Protein AF-A0A377PXT1-F1 (afdb_monomer)

Structure (mmCIF, N/CA/C/O backbone):
data_AF-A0A377PXT1-F1
#
_entry.id   AF-A0A377PXT1-F1
#
loop_
_atom_site.group_PDB
_atom_site.id
_atom_site.type_symbol
_atom_site.label_atom_id
_atom_site.label_alt_id
_atom_site.label_comp_id
_atom_site.label_asym_id
_atom_site.label_entity_id
_atom_site.label_seq_id
_atom_site.pdbx_PDB_ins_code
_atom_site.Cartn_x
_atom_site.Cartn_y
_atom_site.Cartn_z
_atom_site.occupancy
_atom_site.B_iso_or_equiv
_atom_site.auth_seq_id
_atom_site.auth_comp_id
_atom_site.auth_asym_id
_atom_site.auth_atom_id
_atom_site.pdbx_PDB_model_num
ATOM 1 N N . MET A 1 1 ? 3.440 -8.526 24.286 1.00 49.00 1 MET A N 1
ATOM 2 C CA . MET A 1 1 ? 3.183 -7.094 24.022 1.00 49.00 1 MET A CA 1
ATOM 3 C C . MET A 1 1 ? 2.363 -7.006 22.738 1.00 49.00 1 MET A C 1
ATOM 5 O O . MET A 1 1 ? 2.806 -7.549 21.732 1.00 49.00 1 MET A O 1
ATOM 9 N N . LEU A 1 2 ? 1.144 -6.459 22.781 1.00 59.31 2 LEU A N 1
ATOM 10 C CA . LEU A 1 2 ? 0.340 -6.243 21.569 1.00 59.31 2 LEU A CA 1
ATOM 11 C C . LEU A 1 2 ? 1.022 -5.151 20.738 1.00 59.31 2 LEU A C 1
ATOM 13 O O . LEU A 1 2 ? 1.332 -4.090 21.278 1.00 59.31 2 LEU A O 1
ATOM 17 N N . LYS A 1 3 ? 1.301 -5.416 19.458 1.00 87.19 3 LYS A N 1
ATOM 18 C CA . LYS A 1 3 ? 1.855 -4.395 18.560 1.00 87.19 3 LYS A CA 1
ATOM 19 C C . LYS A 1 3 ? 0.705 -3.499 18.110 1.00 87.19 3 LYS A C 1
ATOM 21 O O . LYS A 1 3 ? -0.320 -4.009 17.672 1.00 87.19 3 LYS A O 1
ATOM 26 N N . ALA A 1 4 ? 0.864 -2.188 18.228 1.00 91.62 4 ALA A N 1
ATOM 27 C CA . ALA A 1 4 ? -0.113 -1.213 17.761 1.00 91.62 4 ALA A CA 1
ATOM 28 C C . ALA A 1 4 ? 0.539 -0.303 16.720 1.00 91.62 4 ALA A C 1
ATOM 30 O O . ALA A 1 4 ? 1.703 0.066 16.864 1.00 91.62 4 ALA A O 1
ATOM 31 N N . ILE A 1 5 ? -0.207 0.041 15.677 1.00 94.00 5 ILE A N 1
ATOM 32 C CA . ILE A 1 5 ? 0.219 0.952 14.613 1.00 94.00 5 ILE A CA 1
ATOM 33 C C . ILE A 1 5 ? -0.887 1.975 14.371 1.00 94.00 5 ILE A C 1
ATOM 35 O O . ILE A 1 5 ? -2.069 1.624 14.416 1.00 94.00 5 ILE A O 1
ATOM 39 N N . LYS A 1 6 ? -0.539 3.241 14.134 1.00 94.44 6 LYS A N 1
ATOM 40 C CA . LYS A 1 6 ? -1.544 4.216 13.703 1.00 94.44 6 LYS A CA 1
ATOM 41 C C . LYS A 1 6 ? -1.882 3.992 12.238 1.00 94.44 6 LYS A C 1
ATOM 43 O O . LYS A 1 6 ? -1.012 3.647 11.438 1.00 94.44 6 LYS A O 1
ATOM 48 N N . LEU A 1 7 ? -3.134 4.234 11.859 1.00 93.56 7 LEU A N 1
ATOM 49 C CA . LEU A 1 7 ? -3.528 4.083 10.455 1.00 93.56 7 LEU A CA 1
ATOM 50 C C . LEU A 1 7 ? -2.791 5.056 9.531 1.00 93.56 7 LEU A C 1
ATOM 52 O O . LEU A 1 7 ? -2.510 4.687 8.395 1.00 93.56 7 LEU A O 1
ATOM 56 N N . ILE A 1 8 ? -2.429 6.253 10.011 1.00 94.50 8 ILE A N 1
ATOM 57 C CA . ILE A 1 8 ? -1.618 7.194 9.225 1.00 94.50 8 ILE A CA 1
ATOM 58 C C . ILE A 1 8 ? -0.243 6.611 8.868 1.00 94.50 8 ILE A C 1
ATOM 60 O O . ILE A 1 8 ? 0.172 6.707 7.717 1.00 94.50 8 ILE A O 1
ATOM 64 N N . ASP A 1 9 ? 0.422 5.939 9.809 1.00 93.62 9 ASP A N 1
ATOM 65 C CA . ASP A 1 9 ? 1.754 5.366 9.590 1.00 93.62 9 ASP A CA 1
ATOM 66 C C . ASP A 1 9 ? 1.678 4.202 8.596 1.00 93.62 9 ASP A C 1
ATOM 68 O O . ASP A 1 9 ? 2.504 4.078 7.694 1.00 93.62 9 ASP A O 1
ATOM 72 N N . LEU A 1 10 ? 0.630 3.381 8.707 1.00 91.62 10 LEU A N 1
ATOM 73 C CA . LEU A 1 10 ? 0.367 2.306 7.755 1.00 91.62 10 LEU A CA 1
ATOM 74 C C . LEU A 1 10 ? 0.039 2.851 6.353 1.00 91.62 10 LEU A C 1
ATOM 76 O O . LEU A 1 10 ? 0.497 2.290 5.359 1.00 91.62 10 LEU A O 1
ATOM 80 N N . ASN A 1 11 ? -0.712 3.953 6.258 1.00 92.38 11 ASN A N 1
ATOM 81 C CA . ASN A 1 11 ? -0.999 4.629 4.991 1.00 92.38 11 ASN A CA 1
ATOM 82 C C . ASN A 1 11 ? 0.287 5.146 4.325 1.00 92.38 11 ASN A C 1
ATOM 84 O O . ASN A 1 11 ? 0.524 4.885 3.143 1.00 92.38 11 ASN A O 1
ATOM 88 N N . LEU A 1 12 ? 1.152 5.808 5.098 1.00 92.19 12 LEU A N 1
ATOM 89 C CA . LEU A 1 12 ? 2.453 6.283 4.623 1.00 92.19 12 LEU A CA 1
ATOM 90 C C . LEU A 1 12 ? 3.331 5.127 4.135 1.00 92.19 12 LEU A C 1
ATOM 92 O O . LEU A 1 12 ? 3.841 5.191 3.019 1.00 92.19 12 LEU A O 1
ATOM 96 N N . PHE A 1 13 ? 3.419 4.039 4.901 1.00 91.19 13 PHE A N 1
ATOM 97 C CA . PHE A 1 13 ? 4.193 2.858 4.517 1.00 91.19 13 PHE A CA 1
ATOM 98 C C . PHE A 1 13 ? 3.728 2.246 3.184 1.00 91.19 13 PHE A C 1
ATOM 100 O O . PHE A 1 13 ? 4.545 1.911 2.320 1.00 91.19 13 PHE A O 1
ATOM 107 N N . ILE A 1 14 ? 2.412 2.114 2.985 1.00 90.62 14 ILE A N 1
ATOM 108 C CA . ILE A 1 14 ? 1.850 1.596 1.729 1.00 90.62 14 ILE A CA 1
ATOM 109 C C . ILE A 1 14 ? 2.159 2.539 0.558 1.00 90.62 14 ILE A C 1
ATOM 111 O O . ILE A 1 14 ? 2.536 2.074 -0.521 1.00 90.62 14 ILE A O 1
ATOM 115 N N . LYS A 1 15 ? 2.058 3.855 0.771 1.00 90.69 15 LYS A N 1
ATOM 116 C CA . LYS A 1 15 ? 2.390 4.868 -0.240 1.00 90.69 15 LYS A CA 1
ATOM 117 C C . LYS A 1 15 ? 3.872 4.835 -0.625 1.00 90.69 15 LYS A C 1
ATOM 119 O O . LYS A 1 15 ? 4.195 4.864 -1.810 1.00 90.69 15 LYS A O 1
ATOM 124 N N . GLU A 1 16 ? 4.773 4.746 0.348 1.00 90.75 16 GLU A N 1
ATOM 125 C CA . GLU A 1 16 ? 6.214 4.625 0.095 1.00 90.75 16 GLU A CA 1
ATOM 126 C C . GLU A 1 16 ? 6.547 3.341 -0.669 1.00 90.75 16 GLU A C 1
ATOM 128 O O . GLU A 1 16 ? 7.292 3.377 -1.651 1.00 90.75 16 GLU A O 1
ATOM 133 N N . SER A 1 17 ? 5.932 2.222 -0.281 1.00 88.69 17 SER A N 1
ATOM 134 C CA . SER A 1 17 ? 6.099 0.933 -0.961 1.00 88.69 17 SER A CA 1
ATOM 135 C C . SER A 1 17 ? 5.661 0.993 -2.429 1.00 88.69 17 SER A C 1
ATOM 137 O O . SER A 1 17 ? 6.331 0.428 -3.299 1.00 88.69 17 SER A O 1
ATOM 139 N N . GLN A 1 18 ? 4.569 1.710 -2.725 1.00 90.25 18 GLN A N 1
ATOM 140 C CA . GLN A 1 18 ? 4.126 1.970 -4.097 1.00 90.25 18 GLN A CA 1
ATOM 141 C C . GLN A 1 18 ? 5.185 2.756 -4.885 1.00 90.25 18 GLN A C 1
ATOM 143 O O . GLN A 1 18 ? 5.609 2.295 -5.943 1.00 90.25 18 GLN A O 1
ATOM 148 N N . ILE A 1 19 ? 5.663 3.888 -4.353 1.00 90.12 19 ILE A N 1
ATOM 149 C CA . ILE A 1 19 ? 6.662 4.744 -5.022 1.00 90.12 19 ILE A CA 1
ATOM 150 C C . ILE A 1 19 ? 7.947 3.961 -5.320 1.00 90.12 19 ILE A C 1
ATOM 152 O O . ILE A 1 19 ? 8.524 4.082 -6.402 1.00 90.12 19 ILE A O 1
ATOM 156 N N . ILE A 1 20 ? 8.412 3.151 -4.366 1.00 90.56 20 ILE A N 1
ATOM 157 C CA . ILE A 1 20 ? 9.607 2.317 -4.543 1.00 90.56 20 ILE A CA 1
ATOM 158 C C . ILE A 1 20 ? 9.382 1.289 -5.656 1.00 90.56 20 ILE A C 1
ATOM 160 O O . ILE A 1 20 ? 10.236 1.136 -6.530 1.00 90.56 20 ILE A O 1
ATOM 164 N N . SER A 1 21 ? 8.229 0.620 -5.651 1.00 89.31 21 SER A N 1
ATOM 165 C CA . SER A 1 21 ? 7.892 -0.390 -6.658 1.00 89.31 21 SER A CA 1
ATOM 166 C C . SER A 1 21 ? 7.825 0.213 -8.064 1.00 89.31 21 SER A C 1
ATOM 168 O O . SER A 1 21 ? 8.388 -0.356 -8.998 1.00 89.31 21 SER A O 1
ATOM 170 N N . GLU A 1 22 ? 7.199 1.384 -8.212 1.00 90.69 22 GLU A N 1
ATOM 171 C CA . GLU A 1 22 ? 7.097 2.096 -9.492 1.00 90.69 22 GLU A CA 1
ATOM 172 C C . GLU A 1 22 ? 8.484 2.488 -10.016 1.00 90.69 22 GLU A C 1
ATOM 174 O O . GLU A 1 22 ? 8.800 2.227 -11.175 1.00 90.69 22 GLU A O 1
ATOM 179 N N . ARG A 1 23 ? 9.369 3.000 -9.150 1.00 90.44 23 ARG A N 1
ATOM 180 C CA . ARG A 1 23 ? 10.756 3.333 -9.527 1.00 90.44 23 ARG A CA 1
ATOM 181 C C . ARG A 1 23 ? 11.559 2.120 -9.991 1.00 90.44 23 ARG A C 1
ATOM 183 O O . ARG A 1 23 ? 12.326 2.224 -10.950 1.00 90.44 23 ARG A O 1
ATOM 190 N N . ILE A 1 24 ? 11.426 0.987 -9.302 1.00 90.88 24 ILE A N 1
ATOM 191 C CA . ILE A 1 24 ? 12.118 -0.255 -9.676 1.00 90.88 24 ILE A CA 1
ATOM 192 C C . ILE A 1 24 ? 11.632 -0.727 -11.047 1.00 90.88 24 ILE A C 1
ATOM 194 O O . ILE A 1 24 ? 12.445 -1.081 -11.905 1.00 90.88 24 ILE A O 1
ATOM 198 N N . LEU A 1 25 ? 10.318 -0.696 -11.262 1.00 89.69 25 LEU A N 1
ATOM 199 C CA . LEU A 1 25 ? 9.710 -1.127 -12.511 1.00 89.69 25 LEU A CA 1
ATOM 200 C C . LEU A 1 25 ? 10.118 -0.223 -13.683 1.00 89.69 25 LEU A C 1
ATOM 202 O O . LEU A 1 25 ? 10.541 -0.732 -14.721 1.00 89.69 25 LEU A O 1
ATOM 206 N N . ASP A 1 26 ? 10.086 1.097 -13.499 1.00 88.75 26 ASP A N 1
ATOM 207 C CA . ASP A 1 26 ? 10.532 2.066 -14.505 1.00 88.75 26 ASP A CA 1
ATOM 208 C C . ASP A 1 26 ? 11.993 1.847 -14.901 1.00 88.75 26 ASP A C 1
ATOM 210 O O . ASP A 1 26 ? 12.337 1.858 -16.087 1.00 88.75 26 ASP A O 1
ATOM 214 N N . LYS A 1 27 ? 12.869 1.599 -13.921 1.00 89.88 27 LYS A N 1
ATOM 215 C CA . LYS A 1 27 ? 14.280 1.311 -14.194 1.00 89.88 27 LYS A CA 1
ATOM 216 C C . LYS A 1 27 ? 14.433 0.039 -15.033 1.00 89.88 27 LYS A C 1
ATOM 218 O O . LYS A 1 27 ? 15.097 0.073 -16.072 1.00 89.88 27 LYS A O 1
ATOM 223 N N . ALA A 1 28 ? 13.786 -1.051 -14.622 1.00 88.38 28 ALA A N 1
ATOM 224 C CA . ALA A 1 28 ? 13.849 -2.331 -15.325 1.00 88.38 28 ALA A CA 1
ATOM 225 C C . ALA A 1 28 ? 13.302 -2.228 -16.760 1.00 88.38 28 ALA A C 1
ATOM 227 O O . ALA A 1 28 ? 13.887 -2.763 -17.708 1.00 88.38 28 ALA A O 1
ATOM 228 N N . MET A 1 29 ? 12.204 -1.495 -16.948 1.00 87.56 29 MET A N 1
ATOM 229 C CA . MET A 1 29 ? 11.623 -1.272 -18.268 1.00 87.56 29 MET A CA 1
ATOM 230 C C . MET A 1 29 ? 12.545 -0.434 -19.151 1.00 87.56 29 MET A C 1
ATOM 232 O O . MET A 1 29 ? 12.725 -0.770 -20.326 1.00 87.56 29 MET A O 1
ATOM 236 N N . LYS A 1 30 ? 13.161 0.629 -18.620 1.00 88.31 30 LYS A N 1
ATOM 237 C CA . LYS A 1 30 ? 14.094 1.478 -19.375 1.00 88.31 30 LYS A CA 1
ATOM 238 C C . LYS A 1 30 ? 15.304 0.684 -19.866 1.00 88.31 30 LYS A C 1
ATOM 240 O O . LYS A 1 30 ? 15.675 0.797 -21.036 1.00 88.31 30 LYS A O 1
ATOM 245 N N . GLU A 1 31 ? 15.878 -0.159 -19.011 1.00 88.50 31 GLU A N 1
ATOM 246 C CA . GLU A 1 31 ? 16.974 -1.067 -19.376 1.00 88.50 31 GLU A CA 1
ATOM 247 C C . GLU A 1 31 ? 16.548 -2.037 -20.487 1.00 88.50 31 GLU A C 1
ATOM 249 O O . GLU A 1 31 ? 17.244 -2.181 -21.500 1.00 88.50 31 GLU A O 1
ATOM 254 N N . ARG A 1 32 ? 15.353 -2.628 -20.363 1.00 88.31 32 ARG A N 1
ATOM 255 C CA . ARG A 1 32 ? 14.790 -3.522 -21.381 1.00 88.31 32 ARG A CA 1
ATOM 256 C C . ARG A 1 32 ? 14.532 -2.805 -22.707 1.00 88.31 32 ARG A C 1
ATOM 258 O O . ARG A 1 32 ? 14.837 -3.367 -23.759 1.00 88.31 32 ARG A O 1
ATOM 265 N N . LYS A 1 33 ? 14.035 -1.564 -22.682 1.00 89.62 33 LYS A N 1
ATOM 266 C CA . LYS A 1 33 ? 13.838 -0.739 -23.885 1.00 89.62 33 LYS A CA 1
ATOM 267 C C . LYS A 1 33 ? 15.160 -0.497 -24.607 1.00 89.62 33 LYS A C 1
ATOM 269 O O . LYS A 1 33 ? 15.226 -0.698 -25.814 1.00 89.62 33 LYS A O 1
ATOM 274 N N 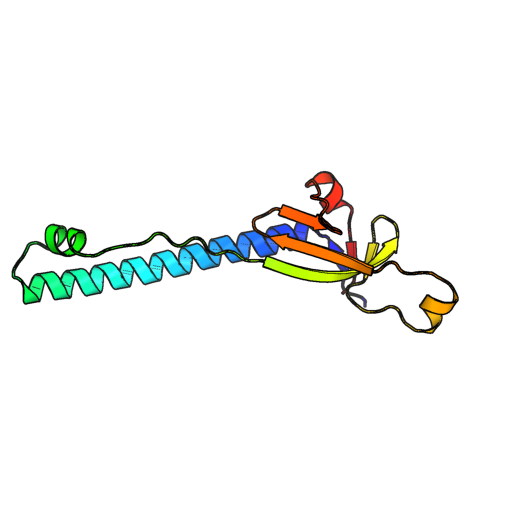. ILE A 1 34 ? 16.213 -0.110 -23.884 1.00 90.31 34 ILE A N 1
ATOM 275 C CA . ILE A 1 34 ? 17.546 0.122 -24.467 1.00 90.31 34 ILE A CA 1
ATOM 276 C C . ILE A 1 34 ? 18.087 -1.166 -25.094 1.00 90.31 34 ILE A C 1
ATOM 278 O O . ILE A 1 34 ? 18.599 -1.147 -26.214 1.00 90.31 34 ILE A O 1
ATOM 282 N N . PHE A 1 35 ? 17.958 -2.291 -24.391 1.00 92.62 35 PHE A N 1
ATOM 283 C CA . PHE A 1 35 ? 18.385 -3.591 -24.900 1.00 92.62 35 PHE A CA 1
ATOM 284 C C . PHE A 1 35 ? 17.660 -3.974 -26.198 1.00 92.62 35 PHE A C 1
ATOM 286 O O . PHE A 1 35 ? 18.301 -4.377 -27.170 1.00 92.62 35 PHE A O 1
ATOM 293 N N . LEU A 1 36 ? 16.336 -3.809 -26.238 1.00 92.06 36 LEU A N 1
ATOM 294 C CA . LEU A 1 36 ? 15.537 -4.075 -27.433 1.00 92.06 36 LEU A CA 1
ATOM 295 C C . LEU A 1 36 ? 15.873 -3.106 -28.573 1.00 92.06 36 LEU A C 1
ATOM 297 O O . LEU A 1 36 ? 16.017 -3.549 -29.709 1.00 92.06 36 LEU A O 1
ATOM 301 N N . ALA A 1 37 ? 16.079 -1.819 -28.282 1.00 93.44 37 ALA A N 1
ATOM 302 C CA . ALA A 1 37 ? 16.432 -0.819 -29.291 1.00 93.44 37 ALA A CA 1
ATOM 303 C C . ALA A 1 37 ? 17.762 -1.169 -29.971 1.00 93.44 37 ALA A C 1
ATOM 305 O O . ALA A 1 37 ? 17.865 -1.110 -31.192 1.00 93.44 37 ALA A O 1
ATOM 306 N N . LYS A 1 38 ? 18.753 -1.638 -29.199 1.00 94.12 38 LYS A N 1
ATOM 307 C CA . LYS A 1 38 ? 20.028 -2.134 -29.743 1.00 94.12 38 LYS A CA 1
ATOM 308 C C . LYS A 1 38 ? 19.855 -3.362 -30.641 1.00 94.12 38 LYS A C 1
ATOM 310 O O . LYS A 1 38 ? 20.600 -3.509 -31.606 1.00 94.12 38 LYS A O 1
ATOM 315 N N . LYS A 1 39 ? 18.903 -4.254 -30.340 1.00 93.88 39 LYS A N 1
ATOM 316 C CA . LYS A 1 39 ? 18.592 -5.398 -31.214 1.00 93.88 39 LYS A CA 1
ATOM 317 C C . LYS A 1 39 ? 17.965 -4.941 -32.529 1.00 93.88 39 LYS A C 1
ATOM 319 O O . LYS A 1 39 ? 18.423 -5.368 -33.579 1.00 93.88 39 LYS A O 1
ATOM 324 N N . VAL A 1 40 ? 16.985 -4.039 -32.471 1.00 93.19 40 VAL A N 1
ATOM 325 C CA . VAL A 1 40 ? 16.333 -3.473 -33.664 1.00 93.19 40 VAL A CA 1
ATOM 326 C C . VAL A 1 40 ? 17.345 -2.728 -34.535 1.00 93.19 40 VAL A C 1
ATOM 328 O O . VAL A 1 40 ? 17.417 -2.996 -35.728 1.00 93.19 40 VAL A O 1
ATOM 331 N N . GLN A 1 41 ? 18.189 -1.879 -33.941 1.00 95.88 41 GLN A N 1
ATOM 332 C CA . GLN A 1 41 ? 19.277 -1.200 -34.652 1.00 95.88 41 GLN A CA 1
ATOM 333 C C . GLN A 1 41 ? 20.133 -2.190 -35.454 1.00 95.88 41 GLN A C 1
ATOM 335 O O . GLN A 1 41 ? 20.383 -1.962 -36.628 1.00 95.88 41 GLN A O 1
ATOM 340 N N . LYS A 1 42 ? 20.556 -3.302 -34.838 1.00 94.19 42 LYS A N 1
ATOM 341 C CA . LYS A 1 42 ? 21.390 -4.315 -35.506 1.00 94.19 42 LYS A CA 1
ATOM 342 C C . LYS A 1 42 ? 20.656 -5.083 -36.604 1.00 94.19 42 LYS A C 1
ATOM 344 O O . LYS A 1 42 ? 21.279 -5.453 -37.587 1.00 94.19 42 LYS A O 1
ATOM 349 N N . SER A 1 43 ? 19.372 -5.376 -36.413 1.00 95.75 43 SER A N 1
ATOM 350 C CA . SER A 1 43 ? 18.593 -6.179 -37.363 1.00 95.75 43 SER A CA 1
ATOM 351 C C . SER A 1 43 ? 18.116 -5.390 -38.579 1.00 95.75 43 SER A C 1
ATOM 353 O O . SER A 1 43 ? 17.942 -5.982 -39.637 1.00 95.75 43 SER A O 1
ATOM 355 N N . PHE A 1 44 ? 17.884 -4.086 -38.425 1.00 93.69 44 PHE A N 1
ATOM 356 C CA . PHE A 1 44 ? 17.299 -3.235 -39.465 1.00 93.69 44 PHE A CA 1
ATOM 357 C C . PHE A 1 44 ? 18.256 -2.159 -39.991 1.00 93.69 44 PHE A C 1
ATOM 359 O O . PHE A 1 44 ? 17.861 -1.396 -40.863 1.00 93.69 44 PHE A O 1
ATOM 366 N N . ASP A 1 45 ? 19.478 -2.084 -39.454 1.00 94.38 45 ASP A N 1
ATOM 367 C CA . ASP A 1 45 ? 20.502 -1.088 -39.803 1.00 94.38 45 ASP A CA 1
ATOM 368 C C . ASP A 1 45 ? 19.991 0.366 -39.757 1.00 94.38 45 ASP A C 1
ATOM 370 O O . ASP A 1 45 ? 20.244 1.194 -40.627 1.00 94.38 45 ASP A O 1
ATOM 374 N N . VAL A 1 46 ? 19.211 0.678 -38.717 1.00 94.19 46 VAL A N 1
ATOM 375 C CA . VAL A 1 46 ? 18.647 2.017 -38.484 1.00 94.19 46 VAL A CA 1
ATOM 376 C C . VAL A 1 46 ? 19.314 2.701 -37.290 1.00 94.19 46 VAL A C 1
ATOM 378 O O . VAL A 1 46 ? 19.734 2.021 -36.348 1.00 94.19 46 VAL A O 1
ATOM 381 N N . PRO A 1 47 ? 19.359 4.046 -37.240 1.00 94.94 47 PRO A N 1
ATOM 382 C CA . PRO A 1 47 ? 19.857 4.768 -36.073 1.00 94.94 47 PRO A CA 1
ATOM 383 C C . PRO A 1 47 ? 19.142 4.359 -34.777 1.00 94.94 47 PRO A C 1
ATOM 385 O O . PRO A 1 47 ? 17.930 4.127 -34.762 1.00 94.94 47 PRO A O 1
ATOM 388 N N . LEU A 1 48 ? 19.875 4.338 -33.656 1.00 91.19 48 LEU A N 1
ATOM 389 C CA . LEU A 1 48 ? 19.344 3.914 -32.351 1.00 91.19 48 LEU A CA 1
ATOM 390 C C . LEU A 1 48 ? 18.099 4.710 -31.926 1.00 91.19 48 LEU A C 1
ATOM 392 O O . LEU A 1 48 ? 17.189 4.156 -31.312 1.00 91.19 48 LEU A O 1
AT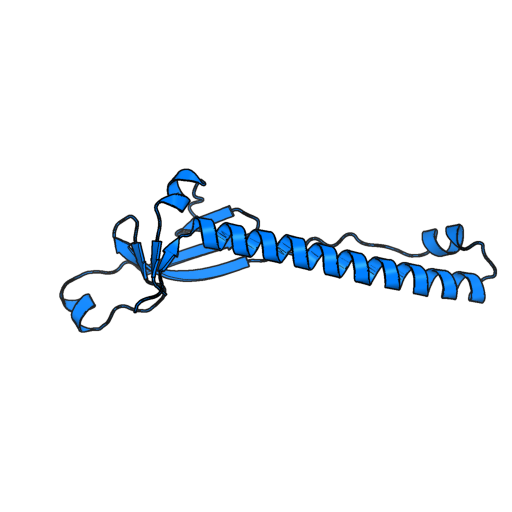OM 396 N N . GLU A 1 49 ? 18.042 6.000 -32.262 1.00 90.12 49 GLU A N 1
ATOM 397 C CA . GLU A 1 49 ? 16.889 6.849 -31.960 1.00 90.12 49 GLU A CA 1
ATOM 398 C C . GLU A 1 49 ? 15.629 6.391 -32.713 1.00 90.12 49 GLU A C 1
ATOM 400 O O . GLU A 1 49 ? 14.547 6.313 -32.130 1.00 90.12 49 GLU A O 1
ATOM 405 N N . GLN A 1 50 ? 15.769 6.019 -33.989 1.00 91.69 50 GLN A N 1
ATOM 406 C CA . GLN A 1 50 ? 14.675 5.482 -34.795 1.00 91.69 50 GLN A CA 1
ATOM 407 C C . GLN A 1 50 ? 14.258 4.094 -34.293 1.00 91.69 50 GLN A C 1
ATOM 409 O O . GLN A 1 50 ? 13.071 3.861 -34.071 1.00 91.69 50 GLN A O 1
ATOM 414 N N . ALA A 1 51 ? 15.222 3.221 -33.986 1.00 91.75 51 ALA A N 1
ATOM 415 C CA . ALA A 1 51 ? 14.963 1.926 -33.355 1.00 91.75 51 ALA A CA 1
ATOM 416 C C . ALA A 1 51 ? 14.199 2.060 -32.022 1.00 91.75 51 ALA A C 1
ATOM 418 O O . ALA A 1 51 ? 13.296 1.277 -31.733 1.00 91.75 51 ALA A O 1
ATOM 419 N N . ALA A 1 52 ? 14.523 3.070 -31.209 1.00 87.62 52 ALA A N 1
ATOM 420 C CA . ALA A 1 52 ? 13.833 3.337 -29.950 1.00 87.62 52 ALA A CA 1
ATOM 421 C C . ALA A 1 52 ? 12.405 3.879 -30.144 1.00 87.62 52 ALA A C 1
ATOM 423 O O . ALA A 1 52 ? 11.548 3.590 -29.307 1.00 87.62 52 ALA A O 1
ATOM 424 N N . LYS A 1 53 ? 12.144 4.641 -31.219 1.00 89.62 53 LYS A N 1
ATOM 425 C CA . LYS A 1 53 ? 10.799 5.121 -31.601 1.00 89.62 53 LYS A CA 1
ATOM 426 C C . LYS A 1 53 ? 9.905 3.994 -32.123 1.00 89.62 53 LYS A C 1
ATOM 428 O O . LYS A 1 53 ? 8.701 4.034 -31.907 1.00 89.62 53 LYS A O 1
ATOM 433 N N . MET A 1 54 ? 10.492 2.972 -32.748 1.00 89.31 54 MET A N 1
ATOM 434 C CA . MET A 1 54 ? 9.771 1.769 -33.186 1.00 89.31 54 MET A CA 1
ATOM 435 C C . MET A 1 54 ? 9.300 0.888 -32.016 1.00 89.31 54 MET A C 1
ATOM 437 O O . MET A 1 54 ? 8.463 0.010 -32.207 1.00 89.31 54 MET A O 1
ATOM 441 N N . LEU A 1 55 ? 9.8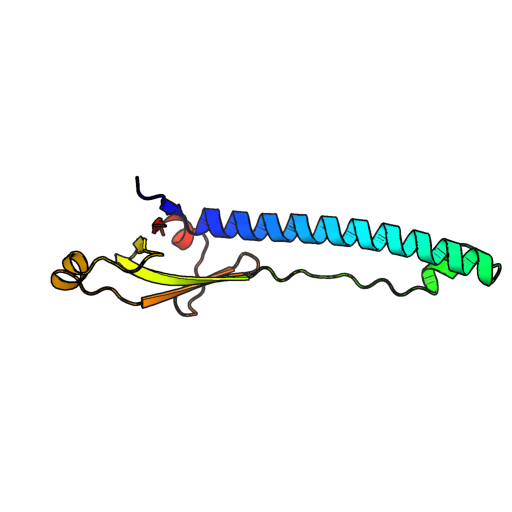24 1.101 -30.803 1.00 88.25 55 LEU A N 1
ATOM 442 C CA . LEU A 1 55 ? 9.472 0.327 -29.616 1.00 88.25 55 LEU A CA 1
ATOM 443 C C . LEU A 1 55 ? 8.462 1.066 -28.738 1.00 88.25 55 LEU A C 1
ATOM 445 O O . LEU A 1 55 ? 8.710 2.176 -28.263 1.00 88.25 55 LEU A O 1
ATOM 449 N N . PHE A 1 56 ? 7.356 0.390 -28.433 1.00 78.38 56 PHE A N 1
ATOM 450 C CA . PHE A 1 56 ? 6.388 0.862 -27.451 1.00 78.38 56 PHE A CA 1
ATOM 451 C C . PHE A 1 56 ? 6.972 0.821 -26.027 1.00 78.38 56 PHE A C 1
ATOM 453 O O . PHE A 1 56 ? 7.598 -0.162 -25.626 1.00 78.38 56 PHE A O 1
ATOM 460 N N . TYR A 1 57 ? 6.759 1.893 -25.257 1.00 73.00 57 TYR A N 1
ATOM 461 C CA . TYR A 1 57 ? 7.178 2.009 -23.858 1.00 73.00 57 TYR A CA 1
ATOM 462 C C . TYR A 1 57 ? 6.006 2.504 -23.005 1.00 73.00 57 TYR A C 1
ATOM 464 O O . TYR A 1 57 ? 5.780 3.713 -22.935 1.00 73.00 57 TYR A O 1
ATOM 472 N N . PRO A 1 58 ? 5.224 1.596 -22.401 1.00 71.44 58 PRO A N 1
ATOM 473 C CA . PRO A 1 58 ? 4.138 1.993 -21.520 1.00 71.44 58 PRO A CA 1
ATOM 474 C C 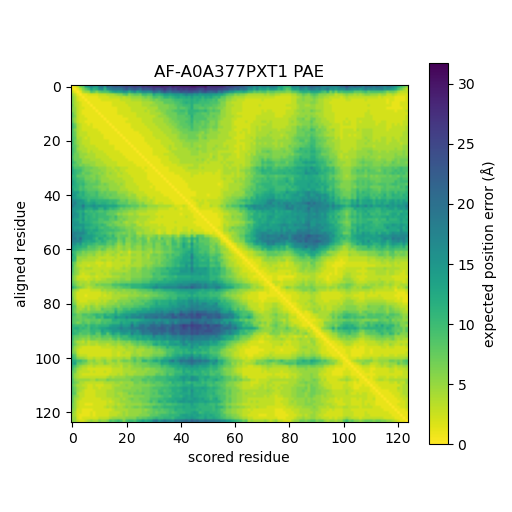. PRO A 1 58 ? 4.686 2.506 -20.186 1.00 71.44 58 PRO A C 1
ATOM 476 O O . PRO A 1 58 ? 5.593 1.907 -19.610 1.00 71.44 58 PRO A O 1
ATOM 479 N N . ASN A 1 59 ? 4.082 3.579 -19.676 1.00 71.31 59 ASN A N 1
ATOM 480 C CA . ASN A 1 59 ? 4.218 3.959 -18.273 1.00 71.31 59 ASN A CA 1
ATOM 481 C C . ASN A 1 59 ? 3.280 3.075 -17.449 1.00 71.31 59 ASN A C 1
ATOM 483 O O . ASN A 1 59 ? 2.093 2.963 -17.766 1.00 71.31 59 ASN A O 1
ATOM 487 N N . TYR A 1 60 ? 3.798 2.457 -16.395 1.00 71.62 60 TYR A N 1
ATOM 488 C CA . TYR A 1 60 ? 3.007 1.606 -15.514 1.00 71.62 60 TYR A CA 1
ATOM 489 C C . TYR A 1 60 ? 2.718 2.336 -14.206 1.00 71.62 60 TYR A C 1
ATOM 491 O O . TYR A 1 60 ? 3.628 2.838 -13.556 1.00 71.62 60 TYR A O 1
ATOM 499 N N . ALA A 1 61 ? 1.451 2.343 -13.801 1.00 78.50 61 ALA A N 1
ATOM 500 C CA . ALA A 1 61 ? 1.045 2.752 -12.463 1.00 78.50 61 ALA A CA 1
ATOM 501 C C . ALA A 1 61 ? 0.780 1.496 -11.627 1.00 78.50 61 ALA A C 1
ATOM 503 O O . ALA A 1 61 ? 0.015 0.621 -12.049 1.00 78.50 61 ALA A O 1
ATOM 504 N N . ILE A 1 62 ? 1.401 1.390 -10.452 1.00 84.44 62 ILE A N 1
ATOM 505 C CA . ILE A 1 62 ? 1.203 0.234 -9.573 1.00 84.44 62 ILE A CA 1
ATOM 506 C C . ILE A 1 62 ? 0.100 0.574 -8.580 1.00 84.44 62 ILE A C 1
ATOM 508 O O . ILE A 1 62 ? 0.185 1.545 -7.836 1.00 84.44 62 ILE A O 1
ATOM 512 N N . ASN A 1 63 ? -0.941 -0.253 -8.524 1.00 83.69 63 ASN A N 1
ATOM 513 C CA . ASN A 1 63 ? -1.990 -0.095 -7.525 1.00 83.69 63 ASN A CA 1
ATOM 514 C C . ASN A 1 63 ? -1.715 -1.001 -6.320 1.00 83.69 63 ASN A C 1
ATOM 516 O O . ASN A 1 63 ? -2.005 -2.198 -6.357 1.00 83.69 63 ASN A O 1
ATOM 520 N N . VAL A 1 64 ? -1.149 -0.434 -5.253 1.00 85.56 64 VAL A N 1
ATOM 521 C CA . VAL A 1 64 ? -0.971 -1.145 -3.980 1.00 85.56 64 VAL A CA 1
ATOM 522 C C . VAL A 1 64 ? -2.193 -0.900 -3.099 1.00 85.56 64 VAL A C 1
ATOM 524 O O . VAL A 1 64 ? -2.496 0.239 -2.738 1.00 85.56 64 VAL A O 1
ATOM 527 N N . LYS A 1 65 ? -2.882 -1.987 -2.737 1.00 89.50 65 LYS A N 1
ATOM 528 C CA . LYS A 1 65 ? -4.082 -1.967 -1.895 1.00 89.50 65 LYS A CA 1
ATOM 529 C C . LYS A 1 65 ? -3.944 -2.947 -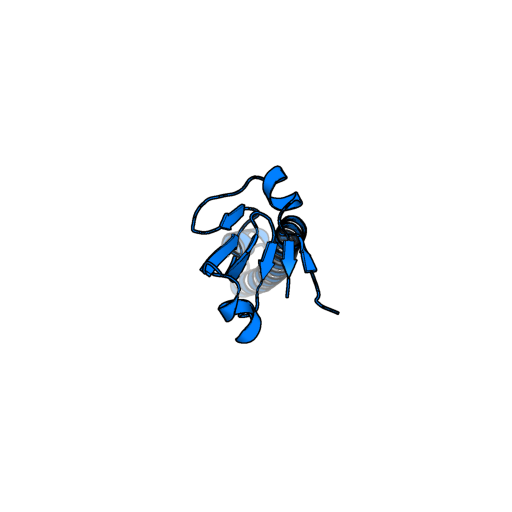0.737 1.00 89.50 65 LYS A C 1
ATOM 531 O O . LYS A 1 65 ? -3.751 -4.141 -0.953 1.00 89.50 65 LYS A O 1
ATOM 536 N N . LEU A 1 66 ? -4.139 -2.458 0.483 1.00 91.00 66 LEU A N 1
ATOM 537 C CA . LEU A 1 66 ? -4.288 -3.280 1.679 1.00 91.00 66 LEU A CA 1
ATOM 538 C C . LEU A 1 66 ? -5.765 -3.324 2.077 1.00 91.00 66 LEU A C 1
ATOM 540 O O . LEU A 1 66 ? -6.401 -2.283 2.232 1.00 91.00 66 LEU A O 1
ATOM 544 N N . CYS A 1 67 ? -6.311 -4.527 2.244 1.00 92.94 67 CYS A N 1
ATOM 545 C CA . CYS A 1 67 ? -7.658 -4.750 2.769 1.00 92.94 67 CYS A CA 1
ATOM 546 C C . CYS A 1 67 ? -7.561 -5.600 4.029 1.00 92.94 67 CYS A C 1
ATOM 548 O O . CYS A 1 67 ? -7.009 -6.698 3.978 1.00 92.94 67 CYS A O 1
ATOM 550 N N . LEU A 1 68 ? -8.136 -5.131 5.130 1.00 92.69 68 LEU A N 1
ATOM 551 C CA . LEU A 1 68 ? -8.180 -5.895 6.370 1.00 92.69 68 LEU A CA 1
ATOM 552 C C . LEU A 1 68 ? -9.550 -5.771 7.033 1.00 92.69 68 LEU A C 1
ATOM 554 O O . LEU A 1 68 ? -10.171 -4.709 7.033 1.00 92.69 68 LEU A O 1
ATOM 558 N N . ASN A 1 69 ? -10.017 -6.880 7.600 1.00 93.56 69 ASN A N 1
ATOM 559 C CA . ASN A 1 69 ? -11.205 -6.898 8.441 1.00 93.56 69 ASN A CA 1
ATOM 560 C C . ASN A 1 69 ? -10.753 -6.694 9.885 1.00 93.56 69 ASN A C 1
ATOM 562 O O . ASN A 1 69 ? -9.982 -7.501 10.404 1.00 93.56 69 ASN A O 1
ATOM 566 N N . ALA A 1 70 ? -11.229 -5.630 10.517 1.00 93.56 70 ALA A N 1
ATOM 567 C CA . ALA A 1 70 ? -10.926 -5.296 11.896 1.00 93.56 70 ALA A CA 1
ATOM 568 C C . ALA A 1 70 ? -12.179 -5.353 12.775 1.00 93.56 70 ALA A C 1
ATOM 570 O O . ALA A 1 70 ? -13.314 -5.377 12.296 1.00 93.56 70 ALA A O 1
ATOM 571 N N . TYR A 1 71 ? -11.955 -5.372 14.082 1.00 93.50 71 TYR A N 1
ATOM 572 C CA . TYR A 1 71 ? -12.989 -5.325 15.102 1.00 93.50 71 TYR A CA 1
ATOM 573 C C . TYR A 1 71 ? -12.876 -4.013 15.864 1.00 93.50 71 TYR A C 1
ATOM 575 O O . TYR A 1 71 ? -11.853 -3.754 16.498 1.00 93.50 71 TYR A O 1
ATOM 583 N N . LYS A 1 72 ? -13.919 -3.192 15.820 1.00 92.25 72 LYS A N 1
ATOM 584 C CA . LYS A 1 72 ? -13.971 -1.926 16.549 1.00 92.25 72 LYS A CA 1
ATOM 585 C C . LYS A 1 72 ? -14.071 -2.204 18.050 1.00 92.25 72 LYS A C 1
ATOM 587 O O . LYS A 1 72 ? -15.052 -2.789 18.509 1.00 92.25 72 LYS A O 1
ATOM 592 N N . GLU A 1 73 ? -13.044 -1.819 18.805 1.00 88.88 73 GLU A N 1
ATOM 593 C CA . GLU A 1 73 ? -13.029 -1.902 20.276 1.00 88.88 73 GLU A CA 1
ATOM 594 C C . GLU A 1 73 ? -13.503 -0.584 20.904 1.00 88.88 73 GLU A C 1
ATOM 596 O O . GLU A 1 73 ? -14.189 -0.593 21.925 1.00 88.88 73 GLU A O 1
ATOM 601 N N . SER A 1 74 ? -13.175 0.549 20.277 1.00 87.31 74 SER A N 1
ATOM 602 C CA . SER A 1 74 ? -13.693 1.881 20.611 1.00 87.31 74 SER A CA 1
ATOM 603 C C . SER A 1 74 ? -13.689 2.777 19.366 1.00 87.31 74 SER A C 1
ATOM 605 O O . SER A 1 74 ? -13.243 2.353 18.302 1.00 87.31 74 SER A O 1
ATOM 607 N N . ASN A 1 75 ? -14.158 4.028 19.469 1.00 86.31 75 ASN A N 1
ATOM 608 C CA . ASN A 1 75 ? -14.221 4.956 18.326 1.00 86.31 75 ASN A CA 1
ATOM 609 C C . ASN A 1 75 ? -12.896 5.106 17.559 1.00 86.31 75 ASN A C 1
ATOM 611 O O . ASN A 1 75 ? -12.919 5.316 16.349 1.00 86.31 75 ASN A O 1
ATOM 615 N N . LYS A 1 76 ? -11.760 4.993 18.253 1.00 92.62 76 LYS A N 1
ATOM 616 C CA . LYS A 1 76 ? -10.418 5.225 17.702 1.00 92.62 76 LYS A CA 1
ATOM 617 C C . LYS A 1 76 ? -9.511 3.994 17.776 1.00 92.62 76 LYS A C 1
ATOM 619 O O . LYS A 1 76 ? -8.340 4.092 17.430 1.00 92.62 76 LYS A O 1
ATOM 624 N N . VAL A 1 77 ? -10.013 2.843 18.230 1.00 92.56 77 VAL A N 1
ATOM 625 C CA . VAL A 1 77 ? -9.200 1.632 18.421 1.00 92.56 77 VAL A CA 1
ATOM 626 C C . VAL A 1 77 ? -9.853 0.446 17.733 1.00 92.56 77 VAL A C 1
ATOM 628 O O . VAL A 1 77 ? -10.992 0.077 18.034 1.00 92.56 77 VAL A O 1
ATOM 631 N N . TYR A 1 78 ? -9.089 -0.172 16.841 1.00 93.94 78 TYR A N 1
ATOM 632 C CA . TYR A 1 78 ? -9.488 -1.325 16.051 1.00 93.94 78 TYR A CA 1
ATOM 633 C C . TYR A 1 78 ? -8.531 -2.486 16.305 1.00 93.94 78 TYR A C 1
ATOM 635 O O . TYR A 1 78 ? -7.324 -2.299 16.436 1.00 93.94 78 TYR A O 1
ATOM 643 N N . LEU A 1 79 ? -9.064 -3.701 16.347 1.00 92.62 79 LEU A N 1
ATOM 644 C CA . LEU A 1 79 ? -8.302 -4.933 16.514 1.00 92.62 79 LEU A CA 1
ATO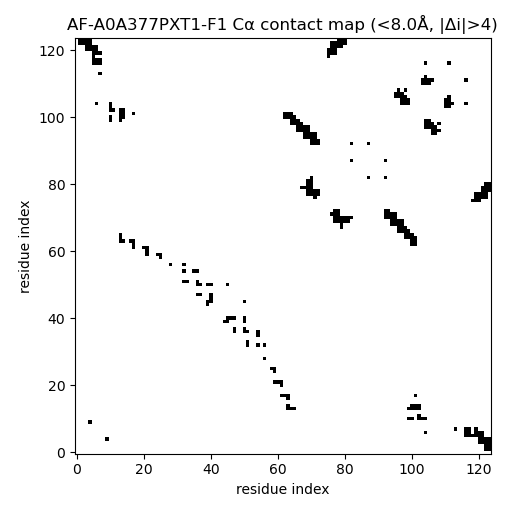M 645 C C . LEU A 1 79 ? -8.247 -5.667 15.174 1.00 92.62 79 LEU A C 1
ATOM 647 O O . LEU A 1 79 ? -9.288 -6.023 14.625 1.00 92.62 79 LEU A O 1
ATOM 651 N N . ALA A 1 80 ? -7.052 -5.941 14.657 1.00 91.75 80 ALA A N 1
ATOM 652 C CA . ALA A 1 80 ? -6.872 -6.756 13.454 1.00 91.75 80 ALA A CA 1
ATOM 653 C C . ALA A 1 80 ? -7.230 -8.231 13.704 1.00 91.75 80 ALA A C 1
ATOM 655 O O . ALA A 1 80 ? -7.633 -8.954 12.795 1.00 91.75 80 ALA A O 1
ATOM 656 N N . LYS A 1 81 ? -7.102 -8.687 14.956 1.00 89.81 81 LYS A N 1
ATOM 657 C CA . LYS A 1 81 ? -7.457 -10.044 15.375 1.00 89.81 81 LYS A CA 1
ATOM 658 C C . LYS A 1 81 ? -8.826 -10.090 16.028 1.00 89.81 81 LYS A C 1
ATOM 660 O O . LYS A 1 81 ? -9.252 -9.167 16.721 1.00 89.81 81 LYS A O 1
ATOM 665 N N . LYS A 1 82 ? -9.484 -11.237 15.861 1.00 88.25 82 LYS A N 1
ATOM 666 C CA . LYS A 1 82 ? -10.751 -11.531 16.523 1.00 88.25 82 LYS A CA 1
ATOM 667 C C . LYS A 1 82 ? -10.586 -11.442 18.050 1.00 88.25 82 LYS A C 1
ATOM 669 O O . LYS A 1 82 ? -9.693 -12.097 18.590 1.00 88.25 82 LYS A O 1
ATOM 674 N N . PRO A 1 83 ? -11.451 -10.690 18.755 1.00 86.56 83 PRO A N 1
ATOM 675 C CA . PRO A 1 83 ? -11.432 -10.634 20.211 1.00 86.56 83 PRO A CA 1
ATOM 676 C C . PRO A 1 83 ? -11.670 -12.018 20.828 1.00 86.56 83 PRO A C 1
ATOM 678 O O . PRO A 1 83 ? -12.430 -12.828 20.284 1.00 86.56 83 PRO A O 1
ATOM 681 N N . SER A 1 84 ? -11.052 -12.274 21.986 1.00 87.25 84 SER A N 1
ATOM 682 C CA . SER A 1 84 ? -11.222 -13.532 22.721 1.00 87.25 84 SER A CA 1
ATOM 683 C C . SER A 1 84 ? -12.680 -13.763 23.128 1.00 87.25 84 SER A C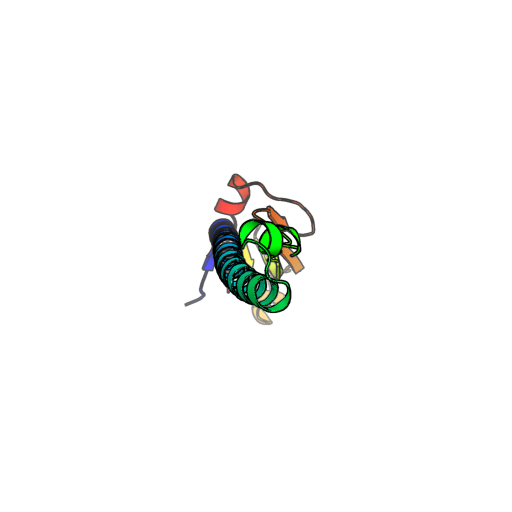 1
ATOM 685 O O . SER A 1 84 ? -13.467 -12.821 23.252 1.00 87.25 84 SER A O 1
ATOM 687 N N . PHE A 1 85 ? -13.042 -15.028 23.360 1.00 84.06 85 PHE A N 1
ATOM 688 C CA . PHE A 1 85 ? -14.391 -15.398 23.796 1.00 84.06 85 PHE A CA 1
ATOM 689 C C . PHE A 1 85 ? -14.823 -14.614 25.043 1.00 84.06 85 PHE A C 1
ATOM 691 O O . PHE A 1 85 ? -15.876 -13.985 25.024 1.00 84.06 85 PHE A O 1
ATOM 698 N N . PHE A 1 86 ? -13.959 -14.540 26.061 1.00 82.81 86 PHE A N 1
ATOM 699 C CA . PHE A 1 86 ? -14.230 -13.779 27.281 1.00 82.81 86 PHE A CA 1
ATOM 700 C C . PHE A 1 86 ? -14.488 -12.295 27.009 1.00 82.81 86 PHE A C 1
ATOM 702 O O . PHE A 1 86 ? -15.485 -11.762 27.481 1.00 82.81 86 PHE A O 1
ATOM 709 N N . LYS A 1 87 ? -13.668 -11.624 26.184 1.00 82.19 87 LYS A N 1
ATOM 710 C CA . LYS A 1 87 ? -13.917 -10.214 25.825 1.00 82.19 87 LYS A CA 1
ATOM 711 C C . LYS A 1 87 ? -15.281 -10.024 25.152 1.00 82.19 87 LYS A C 1
ATOM 713 O O . LYS A 1 87 ? -15.941 -9.019 25.394 1.00 82.19 87 LYS A O 1
ATOM 718 N N . ARG A 1 88 ? -15.707 -10.984 24.326 1.00 82.25 88 ARG A N 1
ATOM 719 C CA . ARG A 1 88 ? -16.992 -10.938 23.608 1.00 82.25 88 ARG A CA 1
ATOM 720 C C . ARG A 1 88 ? -18.211 -11.164 24.503 1.00 82.25 88 ARG A C 1
ATOM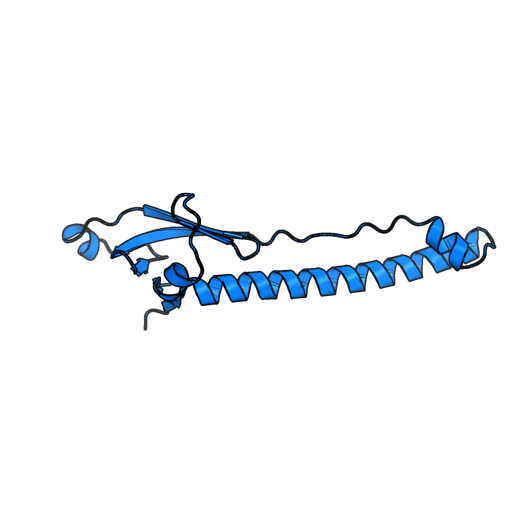 722 O O . ARG A 1 88 ? -19.295 -10.750 24.110 1.00 82.25 88 ARG A O 1
ATOM 729 N N . LEU A 1 89 ? -18.052 -11.798 25.668 1.00 84.44 89 LEU A N 1
ATOM 730 C CA . LEU A 1 89 ? -19.139 -11.938 26.645 1.00 84.44 89 LEU A CA 1
ATOM 731 C C . LEU A 1 89 ? -19.518 -10.588 27.262 1.00 84.44 89 LEU A C 1
ATOM 733 O O . LEU A 1 89 ? -20.691 -10.328 27.498 1.00 84.44 89 LEU A O 1
ATOM 737 N N . PHE A 1 90 ? -18.529 -9.720 27.481 1.00 81.38 90 PHE A N 1
ATOM 738 C CA . PHE A 1 90 ? -18.724 -8.445 28.175 1.00 81.38 90 PHE A CA 1
ATOM 739 C C . PHE A 1 90 ? -18.819 -7.237 27.236 1.00 81.38 90 PHE A C 1
ATOM 741 O O . PHE A 1 90 ? -19.211 -6.156 27.669 1.00 81.38 90 PHE A O 1
ATOM 748 N N . ARG A 1 91 ? -18.443 -7.382 25.956 1.00 81.06 91 ARG A N 1
ATOM 749 C CA . ARG A 1 91 ? -18.485 -6.297 24.965 1.00 81.06 91 ARG A CA 1
ATOM 750 C C . ARG A 1 91 ? -18.893 -6.791 23.583 1.00 81.06 91 ARG A C 1
ATOM 752 O O . ARG A 1 91 ? -18.387 -7.799 23.087 1.00 81.06 91 ARG A O 1
ATOM 759 N N . LYS A 1 92 ? -19.753 -6.014 22.921 1.00 82.06 92 LYS A N 1
ATOM 760 C CA . LYS A 1 92 ? -20.029 -6.165 21.489 1.00 82.06 92 LYS A CA 1
ATOM 761 C C . LYS A 1 92 ? -18.890 -5.535 20.690 1.00 82.06 92 LYS A C 1
ATOM 763 O O . LYS A 1 92 ? -18.465 -4.426 20.990 1.00 82.06 92 LYS A O 1
ATOM 768 N N . PHE A 1 93 ? -18.423 -6.254 19.674 1.00 85.88 93 PHE A N 1
ATOM 769 C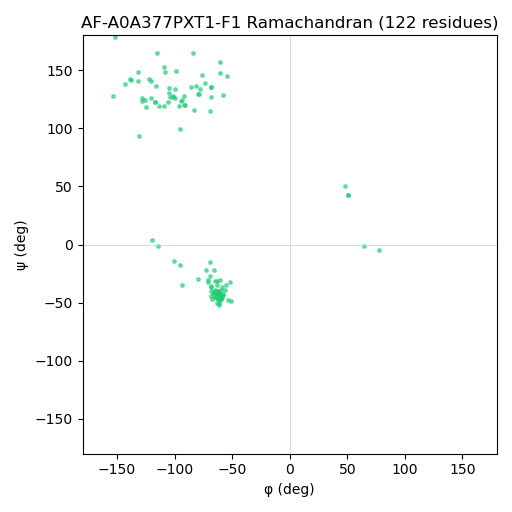 CA . PHE A 1 93 ? -17.421 -5.776 18.727 1.00 85.88 93 PHE A CA 1
ATOM 770 C C . PHE A 1 93 ? -18.049 -5.727 17.345 1.00 85.88 93 PHE A C 1
ATOM 772 O O . PHE A 1 93 ? -18.541 -6.743 16.847 1.00 85.88 93 PHE A O 1
ATOM 779 N N . GLU A 1 94 ? -18.018 -4.550 16.741 1.00 88.31 94 GLU A N 1
ATOM 780 C CA . GLU A 1 94 ? -18.461 -4.341 15.371 1.00 88.31 94 GLU A CA 1
ATOM 781 C C . GLU A 1 94 ? -17.345 -4.760 14.412 1.00 88.31 94 GLU A C 1
ATOM 783 O O . GLU A 1 94 ? -16.168 -4.492 14.666 1.00 88.31 94 GLU A O 1
ATOM 788 N N . LYS A 1 95 ? -17.701 -5.478 13.345 1.00 91.50 95 LYS A N 1
ATOM 789 C CA . LYS A 1 95 ? -16.759 -5.806 12.275 1.00 91.50 95 LYS A CA 1
ATOM 790 C C . LYS A 1 95 ? -16.746 -4.661 11.282 1.00 91.50 95 LYS A C 1
ATOM 792 O O . LYS A 1 95 ? -17.804 -4.235 10.843 1.00 91.50 95 LYS A O 1
ATOM 797 N N . THR A 1 96 ? -15.549 -4.282 10.879 1.00 93.50 96 THR A N 1
ATOM 798 C CA . THR A 1 96 ? -15.316 -3.144 10.009 1.00 93.50 96 THR A CA 1
ATOM 799 C C . THR A 1 96 ? -14.258 -3.500 8.979 1.00 93.50 96 THR A C 1
ATOM 801 O O . THR A 1 96 ? -13.280 -4.191 9.287 1.00 93.50 96 THR A O 1
ATOM 804 N N . ARG A 1 97 ? -14.429 -3.025 7.750 1.00 94.62 97 ARG A N 1
ATOM 805 C CA . ARG A 1 97 ? -13.455 -3.177 6.674 1.00 94.62 97 ARG A CA 1
ATOM 806 C C . ARG A 1 97 ? -12.591 -1.928 6.586 1.00 94.62 97 ARG A C 1
ATOM 808 O O . ARG A 1 97 ? -13.090 -0.848 6.290 1.00 94.62 97 ARG A O 1
ATOM 815 N N . ILE A 1 98 ? -11.288 -2.087 6.782 1.00 94.44 98 ILE A N 1
ATOM 816 C CA . ILE A 1 98 ? -10.311 -1.021 6.559 1.00 94.44 98 ILE A CA 1
ATOM 817 C C . ILE A 1 98 ? -9.629 -1.275 5.215 1.00 94.44 98 ILE A C 1
ATOM 819 O O . ILE A 1 98 ? -9.127 -2.373 4.950 1.00 94.44 98 ILE A O 1
ATOM 823 N N . VAL A 1 99 ? -9.626 -0.259 4.355 1.00 94.69 99 VAL A N 1
ATOM 824 C CA . VAL A 1 99 ? -8.983 -0.296 3.040 1.00 94.69 99 VAL A CA 1
ATOM 825 C C . VAL A 1 99 ? -8.029 0.879 2.914 1.00 94.69 99 VAL A C 1
ATOM 827 O O . VAL A 1 99 ? -8.445 2.027 3.049 1.00 94.69 99 VAL A O 1
ATOM 830 N N . ILE A 1 100 ? -6.767 0.588 2.612 1.00 92.94 100 ILE A N 1
ATOM 831 C CA . ILE A 1 100 ? -5.719 1.580 2.353 1.00 92.94 100 ILE A CA 1
ATOM 832 C C . ILE A 1 100 ? -5.256 1.391 0.912 1.00 92.94 100 ILE A C 1
ATOM 834 O O . ILE A 1 100 ? -4.860 0.291 0.528 1.00 92.94 100 ILE A O 1
ATOM 838 N N . SER A 1 101 ? -5.343 2.443 0.105 1.00 89.50 101 SER A N 1
ATOM 839 C CA . SER A 1 101 ? -5.019 2.404 -1.320 1.00 89.50 101 SER A CA 1
ATOM 840 C C . SER A 1 101 ? -4.594 3.787 -1.787 1.00 89.50 101 SER A C 1
ATOM 842 O O . SER A 1 101 ? -5.340 4.745 -1.601 1.00 89.50 101 SER A O 1
ATOM 844 N N . GLN A 1 102 ? -3.434 3.896 -2.439 1.00 80.94 102 GLN A N 1
ATOM 845 C CA . GLN A 1 102 ? -2.996 5.131 -3.113 1.00 80.94 102 GLN A CA 1
ATOM 846 C C . GLN A 1 102 ? -3.074 6.395 -2.228 1.00 80.94 102 GLN A C 1
ATOM 848 O O . GLN A 1 102 ? -3.557 7.446 -2.649 1.00 80.94 102 GLN A O 1
ATOM 853 N N . GLY A 1 103 ? -2.658 6.293 -0.963 1.00 80.75 103 GLY A N 1
ATOM 854 C CA . GLY A 1 103 ? -2.706 7.411 -0.014 1.00 80.75 103 GLY A CA 1
ATOM 855 C C . GLY A 1 103 ? -4.089 7.700 0.580 1.00 80.75 103 GLY A C 1
ATOM 856 O O . GLY A 1 103 ? -4.199 8.542 1.468 1.00 80.75 103 GLY A O 1
ATOM 857 N N . LYS A 1 104 ? -5.142 7.006 0.138 1.00 90.06 104 LYS A N 1
ATOM 858 C CA . LYS A 1 104 ? -6.493 7.106 0.698 1.00 90.06 104 LYS A CA 1
ATOM 859 C C . LYS A 1 104 ? -6.744 5.941 1.640 1.00 90.06 104 LYS A C 1
ATOM 861 O O . LYS A 1 104 ? -6.496 4.785 1.298 1.00 90.06 104 LYS A O 1
ATOM 866 N N . THR A 1 105 ? -7.287 6.248 2.809 1.00 93.50 105 THR A N 1
ATOM 867 C CA . THR A 1 105 ? -7.749 5.238 3.760 1.00 93.50 105 THR A CA 1
ATOM 868 C C . THR A 1 105 ? -9.251 5.365 3.933 1.00 93.50 105 THR A C 1
ATOM 870 O O . THR A 1 105 ? -9.778 6.471 4.044 1.00 93.50 105 THR A O 1
ATOM 873 N N . SER A 1 106 ? -9.941 4.231 3.944 1.00 94.25 106 SER A N 1
ATOM 874 C CA . SER A 1 106 ? -11.375 4.157 4.195 1.00 94.25 106 SER A CA 1
ATOM 875 C C . SER A 1 106 ? -11.701 3.089 5.226 1.00 94.25 106 SER A C 1
ATOM 877 O O . SER A 1 106 ? -10.999 2.080 5.341 1.00 94.25 106 SER A O 1
ATOM 879 N N . ILE A 1 107 ? -12.760 3.348 5.981 1.00 93.81 107 ILE A N 1
ATOM 880 C CA . ILE A 1 107 ? -13.335 2.456 6.979 1.00 93.81 107 ILE A CA 1
ATOM 881 C C . ILE A 1 107 ? -14.807 2.284 6.617 1.00 93.81 107 ILE A C 1
ATOM 883 O O . ILE A 1 107 ? -15.525 3.279 6.573 1.00 93.81 107 ILE A O 1
ATOM 887 N N . ASP A 1 108 ? -15.232 1.054 6.321 1.00 92.88 108 ASP A N 1
ATOM 888 C CA . ASP A 1 108 ? -16.589 0.739 5.843 1.00 92.88 108 ASP A CA 1
ATOM 889 C C . ASP A 1 108 ? -17.013 1.674 4.694 1.00 92.88 108 ASP A C 1
ATOM 891 O O . ASP A 1 108 ? -18.040 2.345 4.736 1.00 92.88 108 ASP A O 1
ATOM 895 N N . ASP A 1 109 ? -16.127 1.779 3.697 1.00 92.00 109 ASP A N 1
ATOM 896 C CA . ASP A 1 109 ? -16.242 2.618 2.494 1.00 92.00 109 ASP A CA 1
ATOM 897 C C . ASP A 1 109 ? -16.265 4.142 2.740 1.00 92.00 109 ASP A C 1
ATOM 899 O O . ASP A 1 109 ? -16.220 4.931 1.792 1.00 92.00 109 ASP A O 1
ATOM 903 N N . LYS A 1 110 ? -16.208 4.595 3.999 1.00 93.75 110 LYS A N 1
ATOM 904 C CA . LYS A 1 110 ? -16.055 6.011 4.345 1.00 93.75 110 LYS A CA 1
ATOM 905 C C . LYS A 1 110 ? -14.586 6.424 4.301 1.00 93.75 110 LYS A C 1
ATOM 907 O O . LYS A 1 110 ? -13.778 5.956 5.102 1.00 93.75 110 LYS A O 1
ATOM 912 N N . ILE A 1 111 ? -14.245 7.328 3.385 1.00 93.25 111 ILE A N 1
ATOM 913 C CA . ILE A 1 111 ? -12.902 7.912 3.274 1.00 93.25 111 ILE A CA 1
ATOM 914 C C . ILE A 1 111 ? -12.627 8.805 4.488 1.00 93.25 111 ILE A C 1
ATOM 916 O O . ILE A 1 111 ? -13.485 9.588 4.900 1.00 93.25 111 ILE A O 1
ATOM 920 N N . LEU A 1 112 ? -11.428 8.679 5.048 1.00 93.38 112 LEU A N 1
ATOM 921 C CA . LEU A 1 112 ? -10.955 9.467 6.181 1.00 93.38 112 LEU A CA 1
ATOM 922 C C . LEU A 1 112 ? -9.886 10.467 5.745 1.00 93.38 112 LEU A C 1
ATOM 924 O O . LEU A 1 112 ? -9.104 10.191 4.835 1.00 93.38 112 LEU A O 1
ATOM 928 N N . ASP A 1 113 ? -9.849 11.610 6.424 1.00 93.31 113 ASP A N 1
ATOM 929 C CA . ASP A 1 113 ? -8.792 12.605 6.284 1.00 93.31 113 ASP A CA 1
ATOM 930 C C . ASP A 1 113 ? -7.579 12.267 7.168 1.00 93.31 113 ASP A C 1
ATOM 932 O O . ASP A 1 113 ? -7.656 11.471 8.110 1.00 93.31 113 ASP A O 1
ATOM 936 N N . ASP A 1 114 ? -6.445 12.908 6.891 1.00 90.88 114 ASP A N 1
ATOM 937 C CA . ASP A 1 114 ? -5.202 12.669 7.631 1.00 90.88 114 ASP A CA 1
ATOM 938 C C . ASP A 1 114 ? -5.333 12.997 9.125 1.00 90.88 114 ASP A C 1
ATOM 940 O O . ASP A 1 114 ? -4.683 12.357 9.958 1.00 90.88 114 ASP A O 1
ATOM 944 N N . THR A 1 115 ? -6.187 13.962 9.486 1.00 93.00 115 THR A N 1
ATOM 945 C CA . THR A 1 115 ? -6.464 14.318 10.883 1.00 93.00 115 THR A CA 1
ATOM 946 C C . THR A 1 115 ? -7.092 13.143 11.619 1.00 93.00 115 THR A C 1
ATOM 948 O O . THR A 1 115 ? -6.567 12.726 12.651 1.00 93.00 115 THR A O 1
ATOM 951 N N . SER A 1 116 ? -8.146 12.542 11.058 1.00 92.25 116 SER A N 1
ATOM 952 C CA . SER A 1 116 ? -8.799 11.367 11.643 1.00 92.25 116 SER A CA 1
ATOM 953 C C . SER A 1 116 ? -7.845 10.174 11.717 1.00 92.25 116 SER A C 1
ATOM 955 O O . SER A 1 116 ? -7.809 9.459 12.720 1.00 92.25 116 SER A O 1
ATOM 957 N N . LEU A 1 117 ? -7.025 9.961 10.683 1.00 92.12 117 LEU A N 1
ATOM 958 C CA . LEU A 1 117 ? -6.101 8.822 10.625 1.00 92.12 117 LEU A CA 1
ATOM 959 C C . LEU A 1 117 ? -5.010 8.861 11.700 1.00 92.12 117 LEU A C 1
ATOM 961 O O . LEU A 1 117 ? -4.585 7.802 12.170 1.00 92.12 117 LEU A O 1
ATOM 965 N N . LYS A 1 118 ? -4.570 10.054 12.117 1.00 94.31 118 LYS A N 1
ATOM 966 C CA . LYS A 1 118 ? -3.572 10.232 13.191 1.00 94.31 118 LYS A CA 1
ATOM 967 C C . LYS A 1 118 ? -4.069 9.784 14.563 1.00 94.31 118 LYS A C 1
ATOM 969 O O . LYS A 1 118 ? -3.252 9.511 15.451 1.00 94.31 118 LYS A O 1
ATOM 974 N N . GLU A 1 119 ? -5.384 9.738 14.737 1.00 94.94 119 GLU A N 1
ATOM 975 C CA . GLU A 1 119 ? -6.027 9.397 16.000 1.00 94.94 119 GLU A CA 1
ATOM 976 C C . GLU A 1 119 ? -6.411 7.919 16.091 1.00 94.94 119 GLU A C 1
ATOM 978 O O . GLU A 1 119 ? -6.656 7.426 17.192 1.00 94.94 119 GLU A O 1
ATOM 983 N N . ILE A 1 120 ? -6.461 7.211 14.957 1.00 94.69 120 ILE A N 1
ATOM 984 C CA . ILE A 1 120 ? -6.920 5.825 14.900 1.00 94.69 120 ILE A CA 1
ATOM 985 C C . ILE A 1 120 ? -5.753 4.852 15.058 1.00 94.69 120 ILE A C 1
ATOM 987 O O . ILE A 1 120 ? -4.781 4.871 14.299 1.00 94.69 120 ILE A O 1
ATOM 991 N N . TRP A 1 121 ? -5.914 3.934 16.005 1.00 95.69 121 TRP A N 1
ATOM 992 C CA . TRP A 1 121 ? -4.992 2.849 16.299 1.00 95.69 121 TRP A CA 1
ATOM 993 C C . TRP A 1 121 ? -5.520 1.509 15.797 1.00 95.69 121 TRP A C 1
ATOM 995 O O . TRP A 1 121 ? -6.672 1.143 16.043 1.00 95.69 121 TRP A O 1
ATOM 1005 N N . LEU A 1 122 ? -4.637 0.750 15.154 1.00 93.88 122 LEU A N 1
ATOM 1006 C CA . LEU A 1 122 ? -4.832 -0.646 14.796 1.00 93.88 122 LEU A CA 1
ATOM 1007 C C . LEU A 1 122 ? -3.929 -1.522 15.670 1.00 93.88 122 LEU A C 1
ATOM 1009 O O . LEU A 1 122 ? -2.705 -1.407 15.632 1.00 93.88 122 LEU A O 1
ATOM 1013 N N . ILE A 1 123 ? -4.534 -2.411 16.450 1.00 93.06 123 ILE A N 1
ATOM 1014 C CA . ILE A 1 123 ? -3.841 -3.390 17.288 1.00 93.06 123 ILE A CA 1
ATOM 1015 C C . ILE A 1 123 ? -3.727 -4.707 16.511 1.00 93.06 123 ILE A C 1
ATOM 1017 O O . ILE A 1 123 ? -4.741 -5.260 16.080 1.00 93.06 123 ILE A O 1
ATOM 1021 N N . LEU A 1 124 ? -2.500 -5.203 16.339 1.00 88.06 124 LEU A N 1
ATOM 1022 C CA . LEU A 1 124 ? -2.130 -6.360 15.512 1.00 88.06 124 LEU A CA 1
ATOM 1023 C C . LEU A 1 124 ? -2.113 -7.693 16.275 1.00 88.06 124 LEU A C 1
ATOM 1025 O O . LEU A 1 124 ? -1.617 -7.769 17.421 1.00 88.06 124 LEU A O 1
#

Organism: NCBI:txid35818

Radius of gyration: 23.11 Å; Cα contacts (8 Å, |Δi|>4): 179; chains: 1; bounding box: 41×30×68 Å

Solvent-accessible surface area (backbone atoms only — not comparable to full-atom values): 6994 Å² total; per-residue (Å²): 132,81,52,70,45,39,49,43,59,55,37,51,52,51,40,50,52,35,54,53,51,40,54,54,50,53,51,55,50,52,54,50,50,53,54,49,12,56,50,44,18,70,77,67,78,43,58,56,69,58,26,41,68,76,48,89,79,83,87,76,84,71,86,55,70,51,76,45,66,27,29,39,78,48,101,43,35,30,24,57,53,84,76,54,72,72,57,52,75,82,40,88,64,51,80,40,44,39,38,37,40,86,71,43,41,26,49,70,85,43,76,57,54,74,74,60,25,68,62,26,37,38,34,92

Foldseek 3Di:
DWDKDFQLVVLVVLQVVQVVVLVVVLVVLVVVLQVQLVVQCVVVVDDSVVSSVVDDRDRDRDKRKDKAKWWDPDPQETESDDDDPVVVVVDDTDIWIWMHINSWIDINNHTDDSVSRRRHMYTD

Sequence (124 aa):
MLKAIKLIDLNLFIKESQIISERILDKAMKERKIFLAKKVQKSFDVPLEQAAKMLFYPNYAINVKLCLNAYKESNKVYLAKKPSFFKRLFRKFEKTRIVISQGKTSIDDKILDDTSLKEIWLIL

pLDDT: mean 89.23, std 6.79, range [49.0, 95.88]

Secondary structure (DSSP, 8-state):
---EEEHHHHHHHHHHHHHHHHHHHHHHHHHHHHHHHHHHHHHHT--HHHHHHTS---------EEEEEEEEEETTEEESSPPPHHHHHH---EEEEEEEETTEEEETTEEE-HHHHHH-EEE-

Mean predicted aligned error: 6.85 Å